Protein AF-A0A1V5D2F3-F1 (afdb_monomer)

Solvent-accessible surface area (backbone atoms only — not comparable to full-atom values): 5160 Å² total; per-residue (Å²): 144,89,86,77,79,74,66,64,66,64,59,57,63,65,57,71,75,68,76,72,59,73,64,90,52,60,65,62,52,31,51,47,28,60,74,36,57,66,64,25,51,52,47,47,52,56,36,69,76,45,55,72,72,55,31,73,65,24,47,65,39,50,38,34,51,52,29,47,53,51,51,51,49,53,52,48,55,50,50,52,59,57,67,74,67,76,126

Structure (mmCIF, N/CA/C/O backbone):
data_AF-A0A1V5D2F3-F1
#
_entry.id   AF-A0A1V5D2F3-F1
#
loop_
_atom_site.group_PDB
_atom_site.id
_atom_site.type_symbol
_atom_site.label_atom_id
_atom_site.label_alt_id
_atom_site.label_comp_id
_atom_site.label_asym_id
_atom_site.label_entity_id
_atom_site.label_seq_id
_atom_site.pdbx_PDB_ins_code
_atom_site.Cartn_x
_atom_site.Cartn_y
_atom_site.Cartn_z
_atom_site.occupancy
_atom_site.B_iso_or_equiv
_atom_site.auth_seq_id
_atom_site.auth_comp_id
_atom_site.auth_asym_id
_atom_site.auth_atom_id
_atom_site.pdbx_PDB_model_num
ATOM 1 N N . MET A 1 1 ? -37.749 -31.677 5.392 1.00 46.59 1 MET A N 1
ATOM 2 C CA . MET A 1 1 ? -37.337 -30.259 5.499 1.00 46.59 1 MET A CA 1
ATOM 3 C C . MET A 1 1 ? -35.893 -30.181 6.005 1.00 46.59 1 MET A C 1
ATOM 5 O O . MET A 1 1 ? -35.692 -30.316 7.199 1.00 46.59 1 MET A O 1
ATOM 9 N N . LYS A 1 2 ? -34.879 -30.067 5.131 1.00 51.00 2 LYS A N 1
ATOM 10 C CA . LYS A 1 2 ? -33.450 -29.919 5.515 1.00 51.00 2 LYS A CA 1
ATOM 11 C C . LYS A 1 2 ? -32.662 -29.216 4.392 1.00 51.00 2 LYS A C 1
ATOM 13 O O . LYS A 1 2 ? -31.923 -29.869 3.669 1.00 51.00 2 LYS A O 1
ATOM 18 N N . ARG A 1 3 ? -32.879 -27.912 4.167 1.00 54.44 3 ARG A N 1
ATO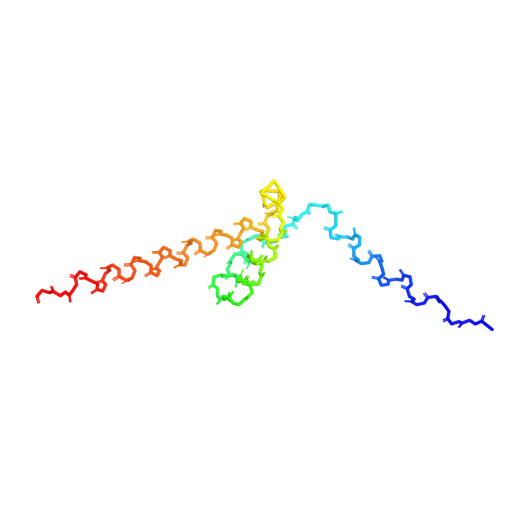M 19 C CA . ARG A 1 3 ? -32.137 -27.119 3.152 1.00 54.44 3 ARG A CA 1
ATOM 20 C C . ARG A 1 3 ? -31.919 -25.646 3.542 1.00 54.44 3 ARG A C 1
ATOM 22 O O . ARG A 1 3 ? -31.904 -24.786 2.675 1.00 54.44 3 ARG A O 1
ATOM 29 N N . GLN A 1 4 ? -31.762 -25.330 4.828 1.00 50.34 4 GLN A N 1
ATOM 30 C CA . GLN A 1 4 ? -31.538 -23.936 5.263 1.00 50.34 4 GLN 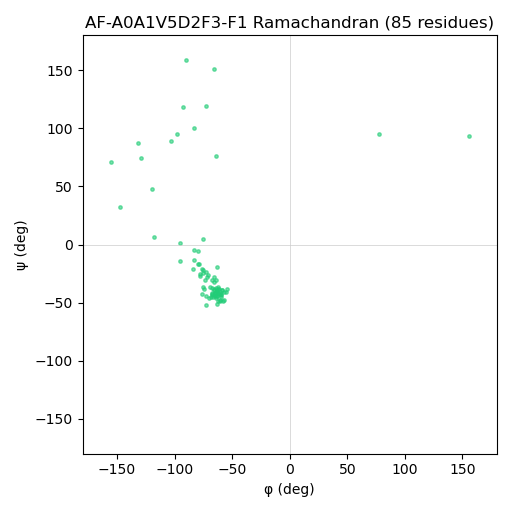A CA 1
ATOM 31 C C . GLN A 1 4 ? -30.192 -23.684 5.958 1.00 50.34 4 GLN A C 1
ATOM 33 O O . GLN A 1 4 ? -29.929 -22.574 6.395 1.00 50.34 4 GLN A O 1
ATOM 38 N N . SER A 1 5 ? -29.293 -24.671 6.006 1.00 51.03 5 SER A N 1
ATOM 39 C CA . SER A 1 5 ? -28.068 -24.558 6.815 1.00 51.03 5 SER A CA 1
ATOM 40 C C . SER A 1 5 ? -26.819 -24.066 6.070 1.00 51.03 5 SER A C 1
ATOM 42 O O . SER A 1 5 ? -25.759 -23.988 6.682 1.00 51.03 5 SER A O 1
ATOM 44 N N . LEU A 1 6 ? -26.903 -23.749 4.772 1.00 51.25 6 LEU A N 1
ATOM 45 C CA . LEU A 1 6 ? -25.729 -23.347 3.976 1.00 51.25 6 LEU A CA 1
ATOM 46 C C . LEU A 1 6 ? -25.524 -21.830 3.872 1.00 51.25 6 LEU A C 1
ATOM 48 O O . LEU A 1 6 ? -24.442 -21.394 3.499 1.00 51.25 6 LEU A O 1
ATOM 52 N N . VAL A 1 7 ? -26.519 -21.015 4.232 1.00 52.47 7 VAL A N 1
ATOM 53 C CA . VAL A 1 7 ? -26.428 -19.550 4.070 1.00 52.47 7 VAL A CA 1
ATOM 54 C C . VAL A 1 7 ? -25.690 -18.884 5.243 1.00 52.47 7 VAL A C 1
ATOM 56 O O . VAL A 1 7 ? -25.124 -17.807 5.095 1.00 52.47 7 VAL A O 1
ATOM 59 N N . VAL A 1 8 ? -25.620 -19.546 6.403 1.00 53.47 8 VAL A N 1
ATOM 60 C CA . VAL A 1 8 ? -25.047 -18.959 7.630 1.00 53.47 8 VAL A CA 1
ATOM 61 C C . VAL A 1 8 ? -23.510 -18.967 7.626 1.00 53.47 8 VAL A C 1
ATOM 63 O O . VAL A 1 8 ? -22.891 -18.079 8.204 1.00 53.47 8 VAL A O 1
ATOM 66 N N . PHE A 1 9 ? -22.872 -19.899 6.910 1.00 51.53 9 PHE A N 1
ATOM 67 C CA . PHE A 1 9 ? -21.404 -19.963 6.837 1.00 51.53 9 PHE A CA 1
ATOM 68 C C . PHE A 1 9 ? -20.775 -18.885 5.941 1.00 51.53 9 PHE A C 1
ATOM 70 O O . PHE A 1 9 ? -19.614 -18.541 6.140 1.00 51.53 9 PHE A O 1
ATOM 77 N N . GLY A 1 10 ? -21.529 -18.312 4.994 1.00 51.00 10 GLY A N 1
ATOM 78 C CA . GLY A 1 10 ? -21.034 -17.222 4.144 1.00 51.00 10 GLY A CA 1
ATOM 79 C C . GLY A 1 10 ? -20.924 -15.882 4.877 1.00 51.00 10 GLY A C 1
ATOM 80 O O . GLY A 1 10 ? -20.030 -15.092 4.588 1.00 51.00 10 GLY A O 1
ATOM 81 N N . LEU A 1 11 ? -21.789 -15.642 5.867 1.00 49.06 11 LEU A N 1
ATOM 82 C CA . LEU A 1 11 ? -21.808 -14.390 6.633 1.00 49.06 11 LEU A CA 1
ATOM 83 C C . LEU A 1 11 ? -20.704 -14.320 7.697 1.00 49.06 11 LEU A C 1
ATOM 85 O O . LEU A 1 11 ? -20.258 -13.226 8.028 1.00 49.06 11 LEU A O 1
ATOM 89 N N . LEU A 1 12 ? -20.207 -15.461 8.189 1.00 44.94 12 LEU A N 1
ATOM 90 C CA . LEU A 1 12 ? -19.130 -15.482 9.187 1.00 44.94 12 LEU A CA 1
ATOM 91 C C . LEU A 1 12 ? -17.758 -15.102 8.599 1.00 44.94 12 LEU A C 1
ATOM 93 O O . LEU A 1 12 ? -16.896 -14.611 9.324 1.00 44.94 12 LEU A O 1
ATOM 97 N N . ALA A 1 13 ? -17.561 -15.279 7.287 1.00 50.75 13 ALA A N 1
ATOM 98 C CA . ALA A 1 13 ? -16.324 -14.893 6.607 1.00 50.75 13 ALA A CA 1
ATOM 99 C C . ALA A 1 13 ? -16.163 -13.365 6.480 1.00 50.75 13 ALA A C 1
ATOM 101 O O . ALA A 1 13 ? -15.039 -12.871 6.454 1.00 50.75 13 ALA A O 1
ATOM 102 N N . LEU A 1 14 ? -17.268 -12.608 6.464 1.00 46.78 14 LEU A N 1
ATOM 103 C CA . LEU A 1 14 ? -17.228 -11.141 6.456 1.00 46.78 14 LEU A CA 1
ATOM 104 C C . LEU A 1 14 ? -16.865 -10.551 7.828 1.00 46.78 14 LEU A C 1
ATOM 106 O O . LEU A 1 14 ? -16.306 -9.460 7.890 1.00 46.78 14 LEU A O 1
ATOM 110 N N . SER A 1 15 ? -17.108 -11.281 8.920 1.00 44.66 15 SER A N 1
ATOM 111 C CA . SER A 1 15 ? -16.809 -10.820 10.283 1.00 44.66 15 SER A CA 1
ATOM 112 C C . SER A 1 15 ? -15.328 -10.935 10.668 1.00 44.66 15 SER A C 1
ATOM 114 O O . SER A 1 15 ? -14.897 -10.285 11.614 1.00 44.66 15 SER A O 1
ATOM 116 N N . LEU A 1 16 ? -14.528 -11.721 9.935 1.00 44.22 16 LEU A N 1
ATOM 117 C CA . LEU A 1 16 ? -13.077 -11.847 10.160 1.00 44.22 16 LEU A CA 1
ATOM 118 C C . LEU A 1 16 ? -12.250 -10.737 9.491 1.00 44.22 16 LEU A C 1
ATOM 120 O O . LEU A 1 16 ? -11.046 -10.657 9.715 1.00 44.22 16 LEU A O 1
ATOM 124 N N . LEU A 1 17 ? -12.882 -9.850 8.718 1.00 49.50 17 LEU A N 1
ATOM 125 C CA . LEU A 1 17 ? -12.260 -8.609 8.236 1.00 49.50 17 LEU A CA 1
ATOM 126 C C . LEU A 1 17 ? -12.250 -7.498 9.302 1.00 49.50 17 LEU A C 1
ATOM 128 O O . LEU A 1 17 ? -11.647 -6.448 9.093 1.00 49.50 17 LEU A O 1
ATOM 132 N N . GLY A 1 18 ? -12.881 -7.729 10.457 1.00 45.47 18 GLY A N 1
ATOM 133 C CA . GLY A 1 18 ? -12.843 -6.835 11.607 1.00 45.47 18 GLY A CA 1
ATOM 134 C C . GLY A 1 18 ? -11.906 -7.357 12.691 1.00 45.47 18 GLY A C 1
ATOM 135 O O . GLY A 1 18 ? -12.366 -8.082 13.565 1.00 45.47 18 GLY A O 1
ATOM 136 N N . CYS A 1 19 ? -10.619 -6.994 12.630 1.00 45.44 19 CYS A N 1
ATOM 137 C CA . CYS A 1 19 ? -9.730 -6.681 13.771 1.00 45.44 19 CYS A CA 1
ATOM 138 C C . CYS A 1 19 ? -8.257 -6.892 13.392 1.00 45.44 19 CYS A C 1
ATOM 140 O O . CYS A 1 19 ? -7.704 -7.973 13.568 1.00 45.44 19 CYS A O 1
ATOM 142 N N . GLY A 1 20 ? -7.606 -5.816 12.945 1.00 48.50 20 GLY A N 1
ATOM 143 C CA . GLY A 1 20 ? -6.154 -5.756 12.797 1.00 48.50 20 GLY A CA 1
ATOM 144 C C . GLY A 1 20 ? -5.656 -6.485 11.559 1.00 48.50 20 GLY A C 1
ATOM 145 O O . GLY A 1 20 ? -5.388 -7.681 11.593 1.00 48.50 20 GLY A O 1
ATOM 146 N N . ASP A 1 21 ? -5.479 -5.727 10.480 1.00 59.00 21 ASP A N 1
ATOM 147 C CA . ASP A 1 21 ? -4.804 -6.150 9.255 1.00 59.00 21 ASP A CA 1
ATOM 148 C C . ASP A 1 21 ? -3.326 -6.457 9.569 1.00 59.00 21 ASP A C 1
ATOM 150 O O . ASP A 1 21 ? -2.435 -5.638 9.369 1.00 59.00 21 ASP A O 1
ATOM 154 N N . LYS A 1 22 ? -3.069 -7.607 10.198 1.00 61.56 22 LYS A N 1
ATOM 155 C CA . LYS A 1 22 ? -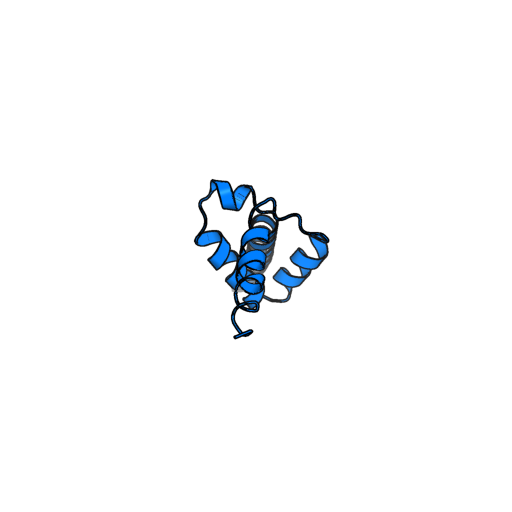1.727 -8.129 10.442 1.00 61.56 22 LYS A CA 1
ATOM 156 C C . LYS A 1 22 ? -1.311 -8.847 9.172 1.00 61.56 22 LYS A C 1
ATOM 158 O O . LYS A 1 22 ? -1.728 -9.975 8.916 1.00 61.56 22 LYS A O 1
ATOM 163 N N . VAL A 1 23 ? -0.503 -8.174 8.363 1.00 72.19 23 VAL A N 1
ATOM 164 C CA . VAL A 1 23 ? 0.049 -8.774 7.152 1.00 72.19 23 VAL A CA 1
ATOM 165 C C . VAL A 1 23 ? 1.113 -9.779 7.577 1.00 72.19 23 VAL A C 1
ATOM 167 O O . VAL A 1 23 ? 2.088 -9.398 8.221 1.00 72.19 23 VAL A O 1
ATOM 170 N N . SER A 1 24 ? 0.926 -11.058 7.238 1.00 75.75 24 SER A N 1
ATOM 171 C CA . SER A 1 24 ? 1.892 -12.117 7.572 1.00 75.75 24 SER A CA 1
ATOM 17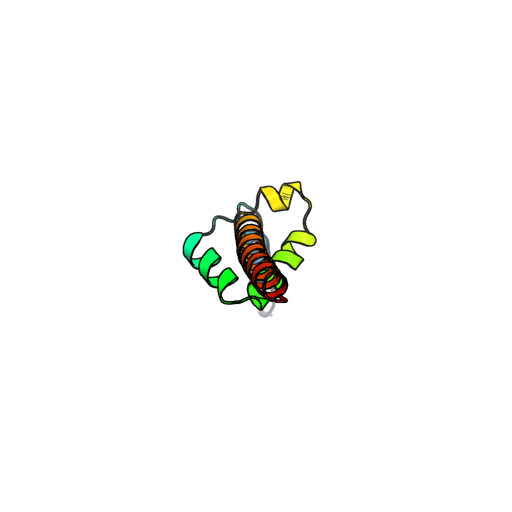2 C C . SER A 1 24 ? 3.278 -11.834 6.987 1.00 75.75 24 SER A C 1
ATOM 174 O O . SER A 1 24 ? 4.271 -12.010 7.680 1.00 75.75 24 SER A O 1
ATOM 176 N N . ASP A 1 25 ? 3.317 -11.314 5.757 1.00 83.19 25 ASP A N 1
ATOM 177 C CA . ASP A 1 25 ? 4.539 -10.931 5.050 1.00 83.19 25 ASP A CA 1
ATOM 178 C C . ASP A 1 25 ? 4.401 -9.521 4.453 1.00 83.19 25 ASP A C 1
ATOM 180 O O . ASP A 1 25 ? 3.971 -9.352 3.302 1.00 83.19 25 ASP A O 1
ATOM 184 N N . PRO A 1 26 ? 4.723 -8.468 5.227 1.00 82.88 26 PRO A N 1
ATOM 185 C CA . PRO A 1 26 ? 4.593 -7.092 4.757 1.00 82.88 26 PRO A CA 1
ATOM 186 C C . PRO A 1 26 ? 5.522 -6.802 3.574 1.00 82.88 26 PRO A C 1
ATOM 18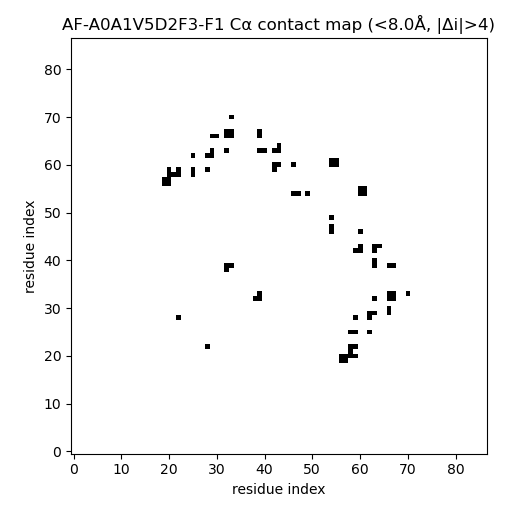8 O O . PRO A 1 26 ? 5.181 -6.008 2.698 1.00 82.88 26 PRO A O 1
ATOM 191 N N . GLU A 1 27 ? 6.674 -7.470 3.520 1.00 85.81 27 GLU A N 1
ATOM 192 C CA . GLU A 1 27 ? 7.681 -7.272 2.482 1.00 85.81 27 GLU A CA 1
ATOM 193 C C . GLU A 1 27 ? 7.279 -7.940 1.162 1.00 85.81 27 GLU A C 1
ATOM 195 O O . GLU A 1 27 ? 7.348 -7.304 0.110 1.00 85.81 27 GLU A O 1
ATOM 200 N N . ALA A 1 28 ? 6.742 -9.165 1.205 1.00 88.19 28 ALA A N 1
ATOM 201 C CA . ALA A 1 28 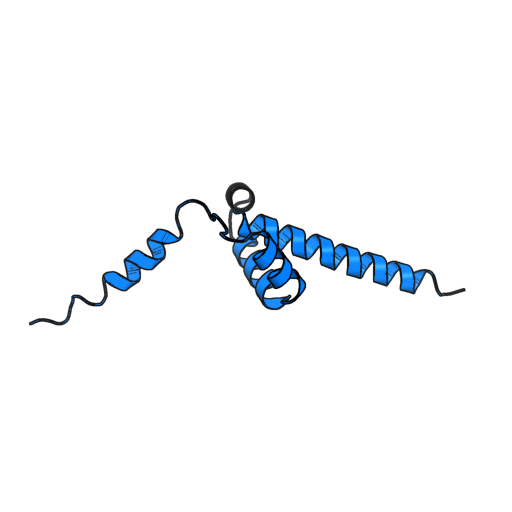? 6.200 -9.820 0.014 1.00 88.19 28 ALA A CA 1
ATOM 202 C C . ALA A 1 28 ? 4.996 -9.052 -0.553 1.00 88.19 28 ALA A C 1
ATOM 204 O O . ALA A 1 28 ? 4.877 -8.877 -1.767 1.00 88.19 28 ALA A O 1
ATOM 205 N N . LEU A 1 29 ? 4.122 -8.532 0.317 1.00 86.69 29 LEU A N 1
ATOM 206 C CA . LEU A 1 29 ? 2.996 -7.703 -0.111 1.00 86.69 29 LEU A CA 1
ATOM 207 C C . LEU A 1 29 ? 3.465 -6.378 -0.731 1.00 86.69 29 LEU A C 1
ATOM 209 O O . LEU A 1 29 ? 2.905 -5.923 -1.728 1.00 86.69 29 LEU A O 1
ATOM 213 N N . TYR A 1 30 ? 4.509 -5.772 -0.166 1.00 87.12 30 TYR A N 1
ATOM 214 C CA . TYR A 1 30 ? 5.121 -4.572 -0.721 1.00 87.12 30 TYR A CA 1
ATOM 215 C C . TYR A 1 30 ? 5.678 -4.814 -2.127 1.00 87.12 30 TYR A C 1
ATOM 217 O O . TYR A 1 30 ? 5.369 -4.044 -3.037 1.00 87.12 30 TYR A O 1
ATOM 225 N N . GLN A 1 31 ? 6.436 -5.899 -2.323 1.00 88.62 31 GLN A N 1
ATOM 226 C CA . GLN A 1 31 ? 6.952 -6.293 -3.640 1.00 88.62 31 GLN A CA 1
ATOM 227 C C . GLN A 1 31 ? 5.812 -6.536 -4.630 1.00 88.62 31 GLN A C 1
ATOM 229 O O . GLN A 1 31 ? 5.804 -5.954 -5.714 1.00 88.62 31 GLN A O 1
ATOM 234 N N . LYS A 1 32 ? 4.770 -7.261 -4.204 1.00 86.56 32 LYS A N 1
ATOM 235 C CA . LYS A 1 32 ? 3.568 -7.480 -5.012 1.00 86.56 32 LYS A CA 1
ATOM 236 C C . LYS A 1 32 ? 2.928 -6.169 -5.474 1.00 86.56 32 LYS A C 1
ATOM 238 O O . LYS A 1 32 ? 2.517 -6.082 -6.622 1.00 86.56 32 LYS A O 1
ATOM 243 N N . TYR A 1 33 ? 2.856 -5.139 -4.629 1.00 88.75 33 TYR A N 1
ATOM 244 C CA . TYR A 1 33 ? 2.319 -3.830 -5.029 1.00 88.75 33 TYR A CA 1
ATOM 245 C C . TYR A 1 33 ? 3.272 -2.989 -5.890 1.00 88.75 33 TYR A C 1
ATOM 247 O O . TYR A 1 33 ? 2.818 -2.073 -6.583 1.00 88.75 33 TYR A O 1
ATOM 255 N N . LEU A 1 34 ? 4.580 -3.249 -5.856 1.00 86.81 34 LEU A N 1
ATOM 256 C CA . LEU A 1 34 ? 5.524 -2.631 -6.791 1.00 86.81 34 LEU A CA 1
ATOM 257 C C . LEU A 1 34 ? 5.368 -3.220 -8.199 1.00 86.81 34 LEU A C 1
ATOM 259 O O . LEU A 1 34 ? 5.310 -2.458 -9.176 1.00 86.81 34 LEU A O 1
ATOM 263 N N . GLU A 1 35 ? 5.256 -4.545 -8.284 1.00 88.25 35 GLU A N 1
ATOM 264 C CA . GLU A 1 35 ? 5.089 -5.289 -9.535 1.00 88.25 35 GLU A CA 1
ATOM 265 C C . GLU A 1 35 ? 3.681 -5.098 -10.116 1.00 88.25 35 GLU A C 1
ATOM 267 O O . GLU A 1 35 ? 3.528 -4.649 -11.255 1.00 88.25 35 GLU A O 1
ATOM 272 N N . ASP A 1 36 ? 2.645 -5.328 -9.309 1.00 87.12 36 ASP A N 1
ATOM 273 C CA . ASP A 1 36 ? 1.247 -5.285 -9.727 1.00 87.12 36 ASP A CA 1
ATOM 274 C C . ASP A 1 36 ? 0.583 -3.940 -9.382 1.00 87.12 36 ASP A C 1
ATOM 276 O O . ASP A 1 36 ? 0.075 -3.686 -8.282 1.00 87.12 36 ASP A O 1
ATOM 280 N N . ASN A 1 37 ? 0.579 -3.042 -10.371 1.00 85.25 37 ASN A N 1
ATOM 281 C CA . ASN A 1 37 ? -0.023 -1.717 -10.230 1.00 85.25 37 ASN A CA 1
ATOM 282 C C . ASN A 1 37 ? -1.550 -1.774 -10.042 1.00 85.25 37 ASN A C 1
ATOM 284 O O . ASN A 1 37 ? -2.105 -0.910 -9.362 1.00 85.25 37 ASN A O 1
ATOM 288 N N . ALA A 1 38 ? -2.231 -2.759 -10.634 1.00 86.56 38 ALA A N 1
ATOM 289 C CA . ALA A 1 38 ? -3.685 -2.877 -10.559 1.00 86.56 38 ALA A CA 1
ATOM 290 C C . ALA A 1 38 ? -4.124 -3.280 -9.147 1.00 86.56 38 ALA A C 1
ATOM 292 O O . ALA A 1 38 ? -4.990 -2.626 -8.565 1.00 86.56 38 ALA A O 1
ATOM 293 N N . ALA A 1 39 ? -3.460 -4.277 -8.559 1.00 85.94 39 ALA A N 1
ATOM 294 C CA . ALA A 1 39 ? -3.660 -4.706 -7.181 1.00 85.94 39 ALA A CA 1
ATOM 295 C C . ALA A 1 39 ? -3.384 -3.564 -6.198 1.00 85.94 39 ALA A C 1
ATOM 297 O O . ALA A 1 39 ? -4.172 -3.324 -5.282 1.00 85.94 39 ALA A O 1
ATOM 298 N N . ARG A 1 40 ? -2.307 -2.802 -6.426 1.00 88.56 40 ARG A N 1
ATOM 299 C CA . ARG A 1 40 ? -1.997 -1.621 -5.617 1.00 88.56 40 ARG A CA 1
ATOM 300 C C . ARG A 1 40 ? -3.083 -0.552 -5.717 1.00 88.56 40 ARG A C 1
ATOM 302 O O . ARG A 1 40 ? -3.525 -0.048 -4.690 1.00 88.56 40 ARG A O 1
ATOM 309 N N . GLN A 1 41 ? -3.520 -0.191 -6.925 1.00 84.00 41 GLN A N 1
ATOM 310 C CA . GLN A 1 41 ? -4.561 0.826 -7.099 1.00 84.00 41 GLN A CA 1
ATOM 311 C C . GLN A 1 41 ? -5.911 0.385 -6.539 1.00 84.00 41 GLN A C 1
ATOM 313 O O . GLN A 1 41 ? -6.605 1.205 -5.943 1.00 84.00 41 GLN A O 1
ATOM 318 N N . ALA A 1 42 ? -6.274 -0.887 -6.702 1.00 87.88 42 ALA A N 1
ATOM 319 C CA . ALA A 1 42 ? -7.470 -1.445 -6.089 1.00 87.88 42 ALA A CA 1
ATOM 320 C C . ALA A 1 42 ? -7.407 -1.282 -4.567 1.00 87.88 42 ALA A C 1
ATOM 322 O O . ALA A 1 42 ? -8.328 -0.714 -3.986 1.00 87.88 42 ALA A O 1
ATOM 323 N N . LYS A 1 43 ? -6.278 -1.647 -3.939 1.00 86.56 43 LYS A N 1
ATOM 324 C CA . LYS A 1 43 ? -6.112 -1.485 -2.491 1.00 86.56 43 LYS A CA 1
ATOM 325 C C . LYS A 1 43 ? -6.133 -0.022 -2.057 1.00 86.56 43 LYS A C 1
ATOM 327 O O . LYS A 1 43 ? -6.790 0.300 -1.080 1.00 86.56 43 LYS A O 1
ATOM 332 N N . LEU A 1 44 ? -5.485 0.883 -2.788 1.00 86.31 44 LEU A N 1
ATOM 333 C CA . LEU A 1 44 ? -5.539 2.318 -2.484 1.00 86.31 44 LEU A CA 1
ATOM 334 C C . LEU A 1 44 ? -6.954 2.886 -2.579 1.00 86.31 44 LEU A C 1
ATOM 336 O O . LEU A 1 44 ? -7.322 3.715 -1.753 1.00 86.31 44 LEU A O 1
ATOM 340 N N . LYS A 1 45 ? -7.747 2.439 -3.559 1.00 87.12 45 LYS A N 1
ATOM 341 C CA . LYS A 1 45 ? -9.159 2.814 -3.662 1.00 87.12 45 LYS A CA 1
ATOM 342 C C . LYS A 1 45 ? -9.946 2.291 -2.470 1.00 87.12 45 LYS A C 1
ATOM 344 O O . LYS A 1 45 ? -10.678 3.071 -1.880 1.00 87.12 45 LYS A O 1
ATOM 349 N N . GLU A 1 46 ? -9.749 1.030 -2.084 1.00 84.62 46 GLU A N 1
ATOM 350 C CA . GLU A 1 46 ? -10.366 0.487 -0.868 1.00 84.62 46 GLU A CA 1
ATOM 351 C C . GLU A 1 46 ? -9.991 1.314 0.363 1.00 84.62 46 GLU A C 1
ATOM 353 O O . GLU A 1 46 ? -10.868 1.740 1.105 1.00 84.62 46 GLU A O 1
ATOM 358 N N . CYS A 1 47 ? -8.706 1.625 0.536 1.00 85.56 47 CYS A N 1
ATOM 359 C CA . CYS A 1 47 ? -8.235 2.452 1.638 1.00 85.56 47 CYS A CA 1
ATOM 360 C C . CYS A 1 47 ? -8.859 3.847 1.589 1.00 85.56 47 CYS A C 1
ATOM 362 O O . CYS A 1 47 ? -9.301 4.336 2.618 1.00 85.56 47 CYS A O 1
ATOM 364 N N . SER A 1 48 ? -8.968 4.470 0.412 1.00 81.88 48 SER A N 1
ATOM 365 C CA . SER A 1 48 ? -9.576 5.796 0.229 1.00 81.88 48 SER A CA 1
ATOM 366 C C . SER A 1 48 ? -11.063 5.858 0.587 1.00 81.88 48 SER A C 1
ATOM 368 O O . SER A 1 48 ? -11.574 6.958 0.782 1.00 81.88 48 SER A O 1
ATOM 370 N N . LEU A 1 49 ? -11.754 4.717 0.642 1.00 84.56 49 LEU A N 1
ATOM 371 C CA . LEU A 1 49 ? -13.140 4.629 1.108 1.00 84.56 49 LEU A CA 1
ATOM 372 C C . LEU A 1 49 ? -13.237 4.550 2.640 1.00 84.56 49 LEU A C 1
ATOM 374 O O . LEU A 1 49 ? -14.322 4.731 3.185 1.00 84.56 49 LEU A O 1
ATOM 378 N N . MET A 1 50 ? -12.123 4.289 3.329 1.00 79.19 50 MET A N 1
ATOM 379 C CA . MET A 1 50 ? -12.036 4.253 4.789 1.00 79.19 50 MET A CA 1
ATOM 380 C C . MET A 1 50 ? -11.688 5.629 5.362 1.00 79.19 50 MET A C 1
AT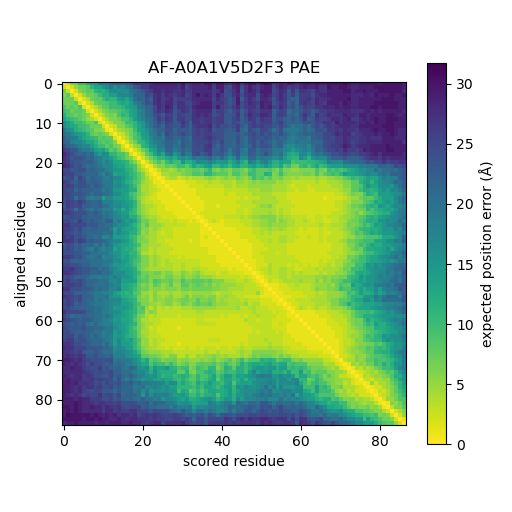OM 382 O O . MET A 1 50 ? -11.089 6.477 4.693 1.00 79.19 50 MET A O 1
ATOM 386 N N . SER A 1 51 ? -12.004 5.832 6.642 1.00 79.75 51 SER A N 1
ATOM 387 C CA . SER A 1 51 ? -11.587 7.035 7.368 1.00 79.75 51 SER A CA 1
ATOM 388 C C . SER A 1 51 ? -10.064 7.079 7.527 1.00 79.75 51 SER A C 1
ATOM 390 O O . SER A 1 51 ? -9.417 6.042 7.652 1.00 79.75 51 SER A O 1
ATOM 392 N N . VAL A 1 52 ? -9.479 8.279 7.597 1.00 77.12 52 VAL A N 1
ATOM 393 C CA . VAL A 1 52 ? -8.018 8.467 7.749 1.00 77.12 52 VAL A CA 1
ATOM 394 C C . VAL A 1 52 ? -7.458 7.709 8.963 1.00 77.12 52 VAL A C 1
ATOM 396 O O . VAL A 1 52 ? -6.386 7.113 8.889 1.00 77.12 52 VAL A O 1
ATOM 399 N N . ASP A 1 53 ? -8.205 7.675 10.067 1.00 77.12 53 ASP A N 1
ATOM 400 C CA . ASP A 1 53 ? -7.834 6.929 11.276 1.00 77.12 53 ASP A CA 1
ATOM 401 C C . ASP A 1 53 ? -7.768 5.405 11.038 1.00 77.12 53 ASP A C 1
ATOM 403 O O . ASP A 1 53 ? -6.860 4.728 11.521 1.00 77.12 53 ASP A O 1
ATOM 407 N N . GLU A 1 54 ? -8.673 4.860 10.224 1.00 76.38 54 GLU A N 1
ATOM 408 C CA . GLU A 1 54 ? -8.681 3.440 9.857 1.00 76.38 54 GLU A CA 1
ATOM 409 C C . GLU A 1 54 ? -7.589 3.101 8.839 1.00 76.38 54 GLU A C 1
ATOM 411 O O . GLU A 1 54 ? -6.952 2.050 8.936 1.00 76.38 54 GLU A O 1
ATOM 416 N N . GLN A 1 55 ? -7.309 4.013 7.903 1.00 74.94 55 GLN A N 1
ATOM 417 C CA . GLN A 1 55 ? -6.190 3.878 6.968 1.00 74.94 55 GLN A CA 1
ATOM 418 C C . GLN A 1 55 ? -4.851 3.780 7.706 1.00 74.94 55 GLN A C 1
ATOM 420 O O . GLN A 1 55 ? -4.024 2.937 7.361 1.00 74.94 55 GLN A O 1
ATOM 425 N N . LEU A 1 56 ? -4.651 4.615 8.734 1.00 74.50 56 LEU A N 1
ATOM 426 C CA . LEU A 1 56 ? -3.441 4.625 9.562 1.00 74.50 56 LEU A CA 1
ATOM 427 C C . LEU A 1 56 ? -3.295 3.353 10.407 1.00 74.50 56 LEU A C 1
ATOM 429 O O . LEU A 1 56 ? -2.178 2.913 10.671 1.00 74.50 56 LEU A O 1
ATOM 433 N N . LYS A 1 57 ? -4.413 2.743 10.812 1.00 79.56 57 LYS A N 1
ATOM 434 C CA . LYS A 1 57 ? -4.425 1.474 11.556 1.00 79.56 57 LYS A CA 1
ATOM 435 C C . LYS A 1 57 ? -4.219 0.247 10.663 1.00 79.56 57 LYS A C 1
ATOM 437 O O . LYS A 1 57 ? -3.897 -0.823 11.178 1.00 79.56 57 LYS A O 1
ATOM 442 N N . SER A 1 58 ? -4.385 0.383 9.348 1.00 78.75 58 SER A N 1
ATOM 443 C CA . SER A 1 58 ? -4.251 -0.715 8.392 1.00 78.75 58 SER A CA 1
ATOM 444 C C . SER A 1 58 ? -2.832 -0.813 7.815 1.00 78.75 58 SER A C 1
ATOM 446 O O . SER A 1 58 ? -2.346 0.089 7.116 1.00 78.75 58 SER A O 1
ATOM 448 N N . GLN A 1 59 ? -2.153 -1.943 8.063 1.00 81.94 59 GLN A N 1
ATOM 449 C CA . GLN A 1 59 ? -0.828 -2.192 7.488 1.00 81.94 59 GLN A CA 1
ATOM 450 C C . GLN A 1 59 ? -0.889 -2.319 5.966 1.00 81.94 59 GLN A C 1
ATOM 452 O O . GLN A 1 59 ? -0.054 -1.717 5.295 1.00 81.94 59 GLN A O 1
ATOM 457 N N . THR A 1 60 ? -1.863 -3.033 5.391 1.00 83.12 60 THR A N 1
ATOM 458 C CA . THR A 1 60 ? -2.020 -3.124 3.927 1.00 83.12 60 THR A CA 1
ATOM 459 C C . THR A 1 60 ? -2.177 -1.756 3.278 1.00 83.12 60 THR A C 1
ATOM 461 O O . THR A 1 60 ? -1.567 -1.530 2.232 1.00 83.12 60 THR A O 1
ATOM 464 N N . CYS A 1 61 ? -2.932 -0.835 3.885 1.00 85.31 61 CYS A N 1
ATOM 465 C CA . CYS A 1 61 ? -3.080 0.529 3.371 1.00 85.31 61 CYS A CA 1
ATOM 466 C C . CYS A 1 61 ? -1.765 1.302 3.417 1.00 85.31 61 CYS A C 1
ATOM 468 O O . CYS A 1 61 ? -1.367 1.913 2.423 1.00 85.31 61 CYS A O 1
ATOM 470 N N . THR A 1 62 ? -1.041 1.202 4.532 1.00 85.62 62 THR A N 1
ATOM 471 C CA . THR A 1 62 ? 0.281 1.819 4.685 1.00 85.62 62 THR A CA 1
ATOM 472 C C . THR A 1 62 ? 1.285 1.260 3.668 1.00 85.62 62 THR A C 1
ATOM 474 O O . THR A 1 62 ? 2.030 2.015 3.041 1.00 85.62 62 THR A O 1
ATOM 477 N N . ILE A 1 63 ? 1.283 -0.057 3.443 1.00 87.38 63 ILE A N 1
ATOM 478 C CA . ILE A 1 63 ? 2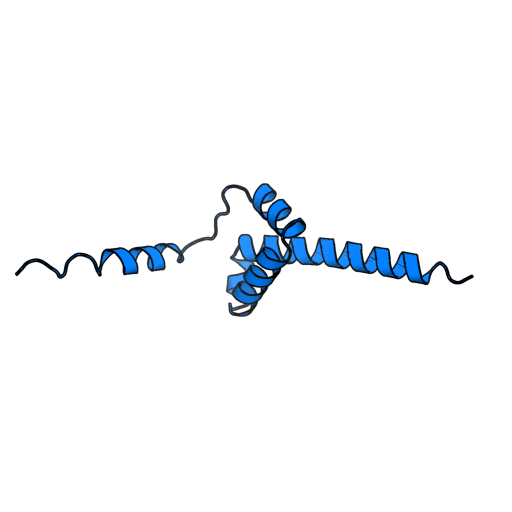.168 -0.740 2.488 1.00 87.38 63 ILE A CA 1
ATOM 479 C C . ILE A 1 63 ? 1.812 -0.352 1.044 1.00 87.38 63 ILE A C 1
ATOM 481 O O . ILE A 1 63 ? 2.710 -0.036 0.261 1.00 87.38 63 ILE A O 1
ATOM 485 N N . ALA A 1 64 ? 0.522 -0.306 0.694 1.00 86.62 64 ALA A N 1
ATOM 486 C CA . ALA A 1 64 ? 0.054 0.120 -0.625 1.00 86.62 64 ALA A CA 1
ATOM 487 C C . ALA A 1 64 ? 0.414 1.588 -0.915 1.00 86.62 64 ALA A C 1
ATOM 489 O O . ALA A 1 64 ? 0.928 1.894 -1.995 1.00 86.62 64 ALA A O 1
ATOM 490 N N . ALA A 1 65 ? 0.219 2.481 0.061 1.00 85.69 65 ALA A N 1
ATOM 491 C CA . ALA A 1 65 ? 0.592 3.892 -0.035 1.00 85.69 65 ALA A CA 1
ATOM 492 C C . ALA A 1 65 ? 2.109 4.071 -0.188 1.00 85.69 65 ALA A C 1
ATOM 494 O O . ALA A 1 65 ? 2.566 4.795 -1.074 1.00 85.69 65 ALA A O 1
ATOM 495 N N . LYS A 1 66 ? 2.909 3.342 0.599 1.00 86.06 66 LYS A N 1
ATOM 496 C CA . LYS A 1 66 ? 4.375 3.361 0.500 1.00 86.06 66 LYS A CA 1
ATOM 497 C C . LYS A 1 66 ? 4.868 2.841 -0.854 1.00 86.06 66 LYS A C 1
ATOM 499 O O . LYS A 1 66 ? 5.818 3.388 -1.416 1.00 86.06 66 LYS A O 1
ATOM 504 N N . ALA A 1 67 ? 4.233 1.802 -1.400 1.00 86.94 67 ALA A N 1
ATOM 505 C CA . ALA A 1 67 ? 4.573 1.266 -2.718 1.00 86.94 67 ALA A CA 1
ATOM 506 C C . ALA A 1 67 ? 4.223 2.263 -3.832 1.00 86.94 67 ALA A C 1
ATOM 508 O O . ALA A 1 67 ? 4.966 2.395 -4.806 1.00 86.94 67 ALA A O 1
ATOM 509 N N . ALA A 1 68 ? 3.112 2.988 -3.684 1.00 85.25 68 ALA A N 1
ATOM 510 C CA . ALA A 1 68 ? 2.702 4.034 -4.613 1.00 85.25 68 ALA A CA 1
ATOM 511 C C . ALA A 1 68 ? 3.656 5.228 -4.591 1.00 85.25 68 ALA A C 1
ATOM 513 O O . ALA A 1 68 ? 4.081 5.668 -5.653 1.00 85.25 68 ALA A O 1
ATOM 514 N N . ALA A 1 69 ? 4.053 5.686 -3.401 1.00 82.75 69 ALA A N 1
ATOM 515 C CA . ALA A 1 69 ? 5.004 6.780 -3.236 1.00 82.75 69 ALA A CA 1
ATOM 516 C C . ALA A 1 69 ? 6.380 6.451 -3.834 1.00 82.75 69 ALA A C 1
ATOM 518 O O . ALA A 1 69 ? 6.961 7.291 -4.515 1.00 82.75 69 ALA A O 1
ATOM 519 N N . LYS A 1 70 ? 6.884 5.220 -3.644 1.00 82.62 70 LYS A N 1
ATOM 520 C CA . LYS A 1 70 ? 8.161 4.796 -4.237 1.00 82.62 70 LYS A CA 1
ATOM 521 C C . LYS A 1 70 ? 8.101 4.802 -5.766 1.00 82.62 70 LYS A C 1
ATOM 523 O O . LYS A 1 70 ? 8.932 5.444 -6.394 1.00 82.62 70 LYS A O 1
ATOM 528 N N . LYS A 1 71 ? 7.086 4.162 -6.359 1.00 75.88 71 LYS A N 1
ATOM 529 C CA . LYS A 1 71 ? 6.951 4.121 -7.824 1.00 75.88 71 LYS A CA 1
ATOM 530 C C . LYS A 1 71 ? 6.691 5.516 -8.401 1.00 75.88 71 LYS A C 1
ATOM 532 O O . LYS A 1 71 ? 7.348 5.896 -9.351 1.00 75.88 71 LYS A O 1
ATOM 537 N N . GLY A 1 72 ? 5.842 6.319 -7.758 1.00 69.44 72 GLY A N 1
ATOM 538 C CA . GLY A 1 72 ? 5.601 7.710 -8.149 1.00 69.44 72 GLY A CA 1
ATOM 539 C C . GLY A 1 72 ? 6.851 8.590 -8.056 1.00 69.44 72 GLY A C 1
ATOM 540 O O . GLY A 1 72 ? 7.077 9.408 -8.939 1.00 69.44 72 GLY A O 1
ATOM 541 N N . GLY A 1 73 ? 7.697 8.396 -7.041 1.00 65.50 73 GLY A N 1
ATOM 542 C CA . GLY A 1 73 ? 8.995 9.065 -6.928 1.00 65.50 73 GLY A CA 1
ATOM 543 C C . GLY A 1 73 ? 10.011 8.594 -7.974 1.00 65.50 73 GLY A C 1
ATOM 544 O O . GLY A 1 73 ? 10.761 9.411 -8.501 1.00 65.50 73 GLY A O 1
ATOM 545 N N . GLU A 1 74 ? 10.011 7.306 -8.326 1.00 61.81 74 GLU A N 1
ATOM 546 C CA . GLU A 1 74 ? 10.824 6.759 -9.422 1.00 61.81 74 GLU A CA 1
ATOM 547 C C . GLU A 1 74 ? 10.360 7.273 -10.792 1.00 61.81 74 GLU A C 1
ATOM 549 O O . GLU A 1 74 ? 11.190 7.669 -11.609 1.00 61.81 74 GLU A O 1
ATOM 554 N N . ASP A 1 75 ? 9.049 7.322 -11.030 1.00 61.03 75 ASP A N 1
ATOM 555 C CA . ASP A 1 75 ? 8.441 7.868 -12.245 1.00 61.03 75 ASP A CA 1
ATOM 556 C C . ASP A 1 75 ? 8.702 9.37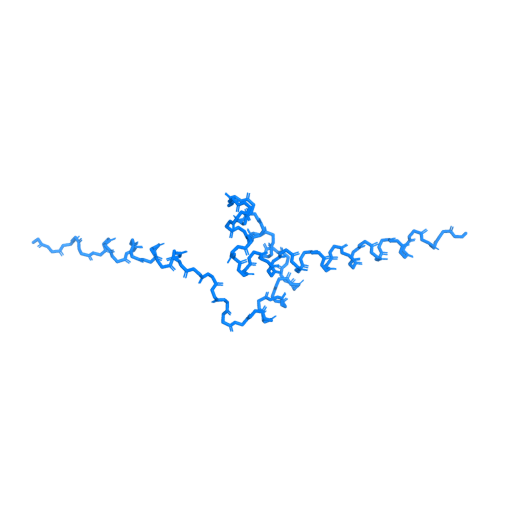8 -12.355 1.00 61.03 75 ASP A C 1
ATOM 558 O O . ASP A 1 75 ? 9.081 9.867 -13.419 1.00 61.03 75 ASP A O 1
ATOM 562 N N . PHE A 1 76 ? 8.598 10.117 -11.246 1.00 60.88 76 PHE A N 1
ATOM 563 C CA . PHE A 1 76 ? 8.901 11.548 -11.196 1.00 60.88 76 PHE A CA 1
ATOM 564 C C . PHE A 1 76 ? 10.398 11.829 -11.388 1.00 60.88 76 PHE A C 1
ATOM 566 O O . PHE A 1 76 ? 10.772 12.676 -12.197 1.00 60.88 76 PHE A O 1
ATOM 573 N N . GLY A 1 77 ? 11.277 11.078 -10.720 1.00 60.25 77 GLY A N 1
ATOM 574 C CA . GLY A 1 77 ? 12.726 11.176 -10.908 1.00 60.25 77 GLY A CA 1
ATOM 575 C C . GLY A 1 77 ? 13.161 10.807 -12.331 1.00 60.25 77 GLY A C 1
ATOM 576 O O . GLY A 1 77 ? 14.041 11.454 -12.903 1.00 60.25 77 GLY A O 1
ATOM 577 N N . ARG A 1 78 ? 12.508 9.813 -12.947 1.00 59.31 78 ARG A N 1
ATOM 578 C CA . ARG A 1 78 ? 12.712 9.446 -14.356 1.00 59.31 78 ARG A CA 1
ATOM 579 C C . ARG A 1 78 ? 12.214 10.537 -15.304 1.00 59.31 78 ARG A C 1
ATOM 581 O O . ARG A 1 78 ? 12.921 10.845 -16.262 1.00 59.31 78 ARG A O 1
ATOM 588 N N . ALA A 1 79 ? 11.057 11.139 -15.031 1.00 59.97 79 ALA A N 1
ATOM 589 C CA . ALA A 1 79 ? 10.536 12.261 -15.806 1.00 59.97 79 ALA A CA 1
ATOM 590 C C . ALA A 1 79 ? 11.497 13.458 -15.755 1.00 59.97 79 ALA A C 1
ATOM 592 O O . ALA A 1 79 ? 11.908 13.950 -16.802 1.00 59.97 79 ALA A O 1
ATOM 593 N N . LEU A 1 80 ? 11.960 13.857 -14.566 1.00 59.94 80 LEU A N 1
ATOM 594 C CA . LEU A 1 80 ? 12.932 14.946 -14.402 1.00 59.94 80 LEU A CA 1
ATOM 595 C C . LEU A 1 80 ? 14.253 14.683 -15.138 1.00 59.94 80 LEU A C 1
ATOM 597 O O . LEU A 1 80 ? 14.795 15.587 -15.771 1.00 59.94 80 LEU A O 1
ATOM 601 N N . LYS A 1 81 ? 14.749 13.440 -15.125 1.00 59.62 81 LYS A N 1
ATOM 602 C CA . LYS A 1 81 ? 15.947 13.055 -15.888 1.00 59.62 81 LYS A CA 1
ATOM 603 C C . LYS A 1 81 ? 15.739 13.136 -17.408 1.00 59.62 81 LYS A C 1
ATOM 605 O O . LYS A 1 81 ? 16.704 13.353 -18.134 1.00 59.62 81 LYS A O 1
ATOM 610 N N . GLY A 1 82 ? 14.504 12.972 -17.884 1.00 58.88 82 GLY A N 1
ATOM 611 C CA . GLY A 1 82 ? 14.128 13.204 -19.281 1.00 58.88 82 GLY A CA 1
ATOM 612 C C . GLY A 1 82 ? 14.052 14.690 -19.643 1.00 58.88 82 GLY A C 1
ATOM 613 O O . GLY A 1 82 ? 14.509 15.073 -20.713 1.00 58.88 82 GLY A O 1
ATOM 614 N N . PHE A 1 83 ? 13.548 15.534 -18.736 1.00 57.25 83 PHE A N 1
ATOM 615 C CA . PHE A 1 83 ? 13.474 16.988 -18.938 1.00 57.25 83 PHE A CA 1
ATOM 616 C C . PHE A 1 83 ? 14.839 17.691 -18.866 1.00 57.25 83 PHE A C 1
ATOM 618 O O . PHE A 1 83 ? 15.033 18.700 -19.532 1.00 57.25 83 PHE A O 1
ATOM 625 N N . GLY A 1 84 ? 15.805 17.151 -18.116 1.00 52.66 84 GLY A N 1
ATOM 626 C CA . GLY A 1 84 ? 17.174 17.683 -18.053 1.00 52.66 84 GLY A CA 1
ATOM 627 C C . GLY A 1 84 ? 18.050 17.380 -19.276 1.00 52.66 84 GLY A C 1
ATOM 628 O O . GLY A 1 84 ? 19.237 17.679 -19.247 1.00 52.66 84 GLY A O 1
ATOM 629 N N . LYS A 1 85 ? 17.499 16.753 -20.323 1.00 49.75 85 LYS A N 1
ATOM 630 C CA . LYS A 1 85 ? 18.216 16.346 -21.539 1.00 49.75 85 LYS A CA 1
ATOM 631 C C . LYS A 1 85 ? 17.620 17.031 -22.774 1.00 49.75 85 LYS A C 1
ATOM 633 O O . LYS A 1 85 ? 17.275 16.387 -23.758 1.00 49.75 85 LYS A O 1
ATOM 638 N N . HIS A 1 86 ? 17.427 18.337 -22.672 1.00 44.72 86 HIS A N 1
ATOM 639 C CA . HIS A 1 86 ? 17.135 19.226 -23.791 1.00 44.72 86 HIS A CA 1
ATOM 640 C C . HIS A 1 86 ? 18.143 20.375 -23.671 1.00 44.72 86 HIS A C 1
ATOM 642 O O . HIS A 1 86 ? 17.841 21.436 -23.131 1.00 44.72 86 HIS A O 1
ATOM 648 N N . GLU A 1 87 ? 19.386 20.058 -24.035 1.00 41.69 87 GLU A N 1
ATOM 649 C CA . GLU A 1 87 ? 20.467 21.018 -24.285 1.00 41.69 87 GLU A CA 1
ATOM 650 C C . GLU A 1 87 ? 20.374 21.484 -25.740 1.00 41.69 87 GLU A C 1
ATOM 652 O O . GLU A 1 87 ? 20.128 20.608 -26.607 1.00 41.69 87 GLU A O 1
#

pLDDT: mean 70.36, std 15.99, range [41.69, 88.75]

Mean predicted aligned error: 13.16 Å

Secondary structure (DSSP, 8-state):
----SSSHHHHHHHHTTSS----S-HHHHHHHHHH-HHHHHHHHHHHHTS-HHHHHH-HHHHHHHHHHHHHHHHHHHHHHHHHT---

Radius of gyration: 19.4 Å; Cα contacts (8 Å, |Δi|>4): 46; chains: 1; bounding box: 58×51×38 Å

Sequence (87 aa):
MKRQSLVVFGLLALSLLGCGDKVSDPEALYQKYLEDNAARQAKLKECSLMSVDEQLKSQTCTIAAKAAAKKGGEDFGRALKGFGKHE

Foldseek 3Di:
DPDDPPPVVVVVVVVVVPDAQPPPCLPVLLVVCLVDVPVLVVQCVVLVVDDPVVLVRHSSSVSSVVSVVVVVVVVVVVVVVVVVPPD